Protein AF-A0AB35IGT2-F1 (afdb_monomer)

Secondary structure (DSSP, 8-state):
-HHHHHHTTT-HHHHHHHTT--HHHHHHHHHHHHHHGGGGGS--TTSPPPGGGS-HHHHHHHHHHHHHHHHHHHHHHHHH-

pLDDT: mean 76.58, std 12.61, range [47.0, 95.38]

Radius of gyration: 19.26 Å; Cα contacts (8 Å, |Δi|>4): 36; chains: 1; bounding box: 38×24×54 Å

Foldseek 3Di:
DLVVCVVVVNPLVVVCVVVVHDSVVSVCQNVLCVVPNPVSVDDCVVPDDDPVPCDVVNVVVVVVVVVVVVVVVVVVVVVVD

InterPro domains:
  IPR010921 Trp repressor/replication initiator [SSF48295] (2-49)
  IPR055247 Insertion element IS150 protein InsJ-like, helix-turn-helix domain [PF13518]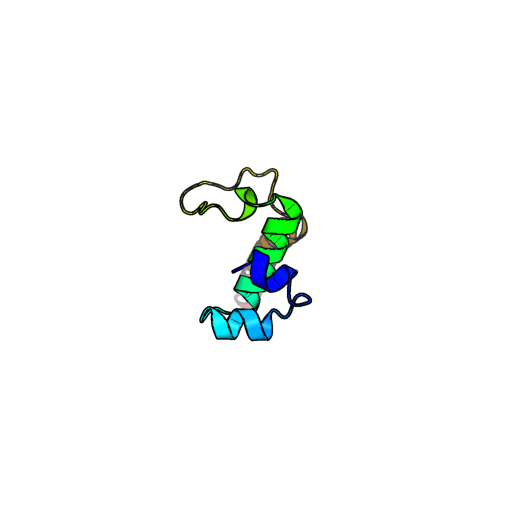 (1-46)

Structure (mmCIF, N/CA/C/O backbone):
data_AF-A0AB35IGT2-F1
#
_entry.id   AF-A0AB35IGT2-F1
#
loop_
_atom_site.group_PDB
_atom_site.id
_atom_site.type_symbol
_atom_site.label_atom_id
_atom_site.label_alt_id
_atom_site.label_comp_id
_atom_site.label_asym_id
_atom_site.label_entity_id
_atom_site.label_seq_id
_atom_site.pdbx_PDB_ins_code
_atom_site.Cartn_x
_atom_site.Cartn_y
_atom_site.Cartn_z
_atom_site.occupancy
_atom_site.B_iso_or_equiv
_atom_site.auth_seq_id
_atom_site.auth_comp_id
_atom_site.auth_asym_id
_atom_site.auth_atom_id
_atom_site.pdbx_PDB_model_num
ATOM 1 N N . MET A 1 1 ? 13.194 4.195 -14.639 1.00 72.69 1 MET A N 1
ATOM 2 C CA . MET A 1 1 ? 13.182 3.171 -13.574 1.00 72.69 1 MET A CA 1
ATOM 3 C C . MET A 1 1 ? 12.425 1.891 -13.947 1.00 72.69 1 MET A C 1
ATOM 5 O O . MET A 1 1 ? 13.040 0.840 -13.953 1.00 72.69 1 MET A O 1
ATOM 9 N N . ILE A 1 2 ? 11.121 1.926 -14.247 1.00 77.31 2 ILE A N 1
ATOM 10 C CA . ILE A 1 2 ? 10.331 0.686 -14.451 1.00 77.31 2 ILE A CA 1
ATOM 11 C C . ILE A 1 2 ? 10.629 0.005 -15.787 1.00 77.31 2 ILE A C 1
ATOM 13 O O . ILE A 1 2 ? 10.750 -1.212 -15.820 1.00 77.31 2 ILE A O 1
ATOM 17 N N . LYS A 1 3 ? 10.839 0.788 -16.855 1.00 77.81 3 LYS A N 1
ATOM 18 C CA . LYS A 1 3 ? 11.316 0.285 -18.155 1.00 77.81 3 LYS A CA 1
ATOM 19 C C . LYS A 1 3 ? 12.638 -0.490 -18.004 1.00 77.81 3 LYS A C 1
ATOM 21 O O . LYS A 1 3 ? 12.722 -1.628 -18.428 1.00 77.81 3 LYS A O 1
ATOM 26 N N . TYR A 1 4 ? 13.577 0.066 -17.232 1.00 77.81 4 TYR A N 1
ATOM 27 C CA . TYR A 1 4 ? 14.846 -0.584 -16.882 1.00 77.81 4 TYR A CA 1
ATOM 28 C C . TYR A 1 4 ? 14.653 -1.911 -16.120 1.00 77.81 4 TYR A C 1
ATOM 30 O O . TYR A 1 4 ? 15.301 -2.901 -16.424 1.00 77.81 4 TYR A O 1
ATOM 38 N N . CYS A 1 5 ? 13.722 -1.972 -15.161 1.00 78.75 5 CYS A N 1
ATOM 39 C CA . CYS A 1 5 ? 13.421 -3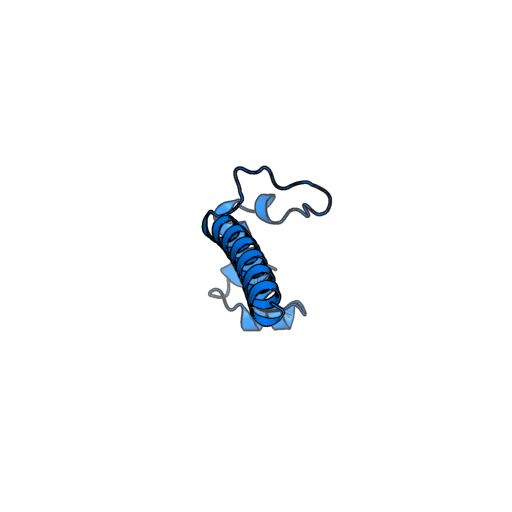.220 -14.447 1.00 78.75 5 CYS A CA 1
ATOM 40 C C . CYS A 1 5 ? 12.819 -4.295 -15.371 1.00 78.75 5 CYS A C 1
ATOM 42 O O . CYS A 1 5 ? 13.138 -5.470 -15.227 1.00 78.75 5 CYS A O 1
ATOM 44 N N . LEU A 1 6 ? 11.971 -3.899 -16.326 1.00 77.81 6 LEU A N 1
ATOM 45 C CA . LEU A 1 6 ? 11.343 -4.812 -17.288 1.00 77.81 6 LEU A CA 1
ATOM 46 C C . LEU A 1 6 ? 12.331 -5.341 -18.339 1.00 77.81 6 LEU A C 1
ATOM 48 O O . LEU A 1 6 ? 12.176 -6.472 -18.782 1.00 77.81 6 LEU A O 1
ATOM 52 N N . GLU A 1 7 ? 13.333 -4.545 -18.717 1.00 80.62 7 GLU A N 1
ATOM 53 C CA . GLU A 1 7 ? 14.389 -4.923 -19.670 1.00 80.62 7 GLU A CA 1
ATOM 54 C C . GLU A 1 7 ? 15.461 -5.839 -19.053 1.00 80.62 7 GLU A C 1
ATOM 56 O O . GLU A 1 7 ? 16.064 -6.640 -19.760 1.00 80.62 7 GLU A O 1
ATOM 61 N N . HIS A 1 8 ? 15.680 -5.758 -17.736 1.00 78.19 8 HIS A N 1
ATOM 62 C CA . HIS A 1 8 ? 16.673 -6.551 -17.000 1.00 78.19 8 HIS A CA 1
ATOM 63 C C . HIS A 1 8 ? 16.037 -7.695 -16.187 1.00 78.19 8 HIS A C 1
ATOM 65 O O . HIS A 1 8 ? 16.299 -7.832 -14.991 1.00 78.19 8 HIS A O 1
ATOM 71 N N . ASP A 1 9 ? 15.165 -8.492 -16.816 1.00 74.31 9 ASP A N 1
ATOM 72 C CA . ASP A 1 9 ? 14.559 -9.704 -16.227 1.00 74.31 9 ASP A CA 1
ATOM 73 C C . ASP A 1 9 ? 13.858 -9.500 -14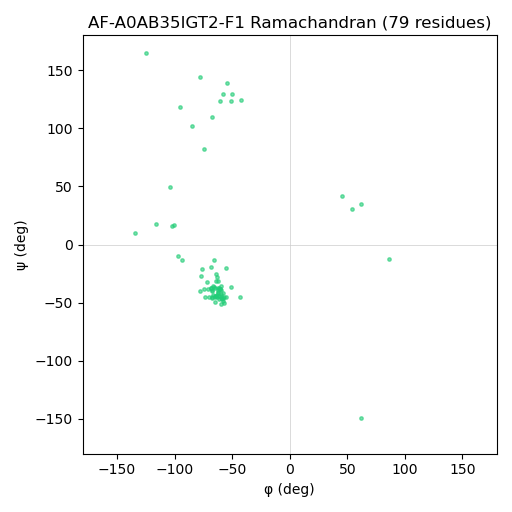.872 1.00 74.31 9 ASP A C 1
ATOM 75 O O . ASP A 1 9 ? 13.768 -10.406 -14.043 1.00 74.31 9 ASP A O 1
ATOM 79 N N . MET A 1 10 ? 13.296 -8.312 -14.634 1.00 66.06 10 MET A N 1
ATOM 80 C CA . MET A 1 10 ? 12.548 -8.015 -13.409 1.00 66.06 10 MET A CA 1
ATOM 81 C C . MET A 1 10 ? 13.412 -8.127 -12.152 1.00 66.06 10 MET A C 1
ATOM 83 O O . MET A 1 10 ? 12.924 -8.504 -11.082 1.00 66.06 10 MET A O 1
ATOM 87 N N . ASP A 1 11 ? 14.693 -7.760 -12.246 1.00 79.50 11 ASP A N 1
ATOM 88 C CA . ASP A 1 11 ? 15.559 -7.719 -11.075 1.00 79.50 11 ASP A CA 1
ATOM 89 C C . ASP A 1 11 ? 15.241 -6.497 -10.193 1.00 79.50 11 ASP A C 1
ATOM 91 O O . ASP A 1 11 ? 15.852 -5.418 -10.240 1.00 79.50 11 ASP A O 1
ATOM 95 N N . TYR A 1 12 ? 14.209 -6.671 -9.368 1.00 78.06 12 TYR A N 1
ATOM 96 C CA . TYR A 1 12 ? 13.709 -5.661 -8.443 1.00 78.06 12 TYR A CA 1
ATOM 97 C C . TYR A 1 12 ? 14.740 -5.280 -7.380 1.00 78.06 12 TYR A C 1
ATOM 99 O O . TYR A 1 12 ? 14.688 -4.162 -6.872 1.00 78.06 12 TYR A O 1
ATOM 107 N N . LYS A 1 13 ? 15.662 -6.185 -7.017 1.00 75.69 13 LYS A N 1
ATOM 108 C CA . LYS A 1 13 ? 16.688 -5.919 -5.996 1.00 75.69 13 LYS A CA 1
ATOM 109 C C . LYS A 1 13 ? 17.759 -4.987 -6.544 1.00 75.69 13 LYS A C 1
ATOM 111 O O . LYS A 1 13 ? 18.117 -4.018 -5.874 1.00 75.69 13 LYS A O 1
ATOM 116 N N . ILE A 1 14 ? 18.229 -5.250 -7.762 1.00 81.81 14 ILE A N 1
ATOM 117 C CA . ILE A 1 14 ? 19.201 -4.382 -8.434 1.00 81.81 14 ILE A CA 1
ATOM 118 C C . ILE A 1 14 ? 18.570 -3.021 -8.723 1.00 81.81 14 ILE A C 1
ATOM 120 O O . ILE A 1 14 ? 19.155 -1.992 -8.396 1.00 81.81 14 ILE A O 1
ATOM 124 N N . THR A 1 15 ? 17.338 -3.004 -9.235 1.00 81.94 15 THR A N 1
ATOM 125 C CA . THR A 1 15 ? 16.619 -1.753 -9.516 1.00 81.94 15 THR A CA 1
ATOM 126 C C . THR A 1 15 ? 16.373 -0.943 -8.235 1.00 81.94 15 THR A C 1
ATOM 128 O O . THR A 1 15 ? 16.551 0.271 -8.230 1.00 81.94 15 THR A O 1
ATOM 131 N N . ALA A 1 16 ? 16.011 -1.595 -7.127 1.00 81.25 16 ALA A N 1
ATOM 132 C CA . ALA A 1 16 ? 15.855 -0.937 -5.829 1.00 81.25 16 ALA A CA 1
ATOM 133 C C . ALA A 1 16 ? 17.153 -0.249 -5.383 1.00 81.25 16 ALA A C 1
AT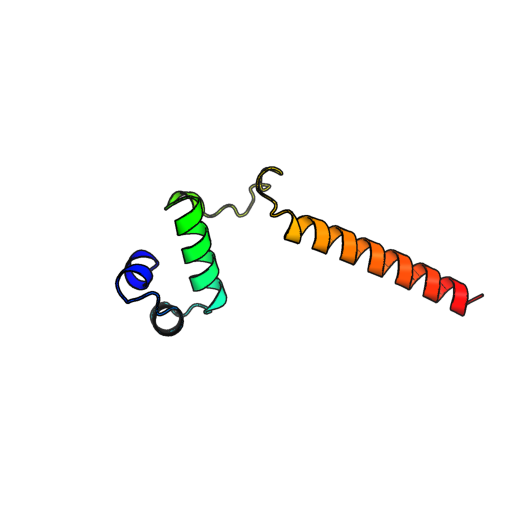OM 135 O O . ALA A 1 16 ? 17.133 0.915 -4.991 1.00 81.25 16 ALA A O 1
ATOM 136 N N . LYS A 1 17 ? 18.287 -0.947 -5.511 1.00 82.94 17 LYS A N 1
ATOM 137 C CA . LYS A 1 17 ? 19.607 -0.424 -5.148 1.00 82.94 17 LYS A CA 1
ATOM 138 C C . LYS A 1 17 ? 20.060 0.718 -6.063 1.00 82.94 17 LYS A C 1
ATOM 140 O O . LYS A 1 17 ? 20.618 1.688 -5.571 1.00 82.94 17 LYS A O 1
ATOM 145 N N . LEU A 1 18 ? 19.807 0.610 -7.368 1.00 84.56 18 LEU A N 1
ATOM 146 C CA . LEU A 1 18 ? 20.215 1.603 -8.366 1.00 84.56 18 LEU A CA 1
ATOM 147 C C . LEU A 1 18 ? 19.465 2.933 -8.219 1.00 84.56 18 LEU A C 1
ATOM 149 O O . LEU A 1 18 ? 20.042 3.992 -8.430 1.00 84.56 18 LEU A O 1
ATOM 153 N N . PHE A 1 19 ? 18.181 2.870 -7.870 1.00 80.94 19 PHE A N 1
ATOM 154 C CA . PHE A 1 19 ? 17.318 4.044 -7.718 1.00 80.94 19 PHE A CA 1
ATOM 155 C C . PHE A 1 19 ? 17.091 4.431 -6.247 1.00 80.94 19 PHE A C 1
ATOM 157 O O . PHE A 1 19 ? 16.137 5.149 -5.958 1.00 80.94 19 PHE A O 1
ATOM 164 N N . GLU A 1 20 ? 17.922 3.917 -5.331 1.00 83.44 20 GLU A N 1
ATOM 165 C CA . GLU A 1 20 ? 17.874 4.186 -3.883 1.00 83.44 20 GLU A CA 1
ATOM 166 C C . GLU A 1 20 ? 16.460 4.112 -3.282 1.00 83.44 20 GLU A C 1
ATOM 168 O O . GLU A 1 20 ? 16.033 4.925 -2.465 1.00 83.44 20 GLU A O 1
ATOM 173 N N . THR A 1 21 ? 15.697 3.111 -3.703 1.00 79.06 21 THR A N 1
ATOM 174 C CA . THR A 1 21 ? 14.312 2.911 -3.279 1.00 79.06 21 THR A CA 1
ATOM 175 C C . THR A 1 21 ? 14.137 1.520 -2.698 1.00 79.06 21 THR A C 1
ATOM 177 O O . THR A 1 21 ? 14.967 0.630 -2.862 1.00 79.06 21 THR A O 1
ATOM 180 N N . THR A 1 22 ? 13.037 1.293 -1.995 1.00 76.12 22 THR A N 1
ATOM 181 C CA . THR A 1 22 ? 12.764 -0.013 -1.401 1.00 76.12 22 THR A CA 1
ATOM 182 C C . THR A 1 22 ? 12.261 -0.996 -2.457 1.00 76.12 22 THR A C 1
ATOM 184 O O . THR A 1 22 ? 11.449 -0.638 -3.310 1.00 76.12 22 THR A O 1
ATOM 187 N N . TYR A 1 23 ? 12.649 -2.270 -2.339 1.00 78.12 23 TYR A N 1
ATOM 188 C CA . TYR A 1 23 ? 12.109 -3.385 -3.134 1.00 78.12 23 TYR A CA 1
ATOM 189 C C . TYR A 1 23 ? 10.577 -3.329 -3.279 1.00 78.12 23 TYR A C 1
ATOM 191 O O . TYR A 1 23 ? 10.043 -3.447 -4.380 1.00 78.12 23 TYR A O 1
ATOM 199 N N . ALA A 1 24 ? 9.871 -3.069 -2.171 1.00 73.81 24 ALA A N 1
ATOM 200 C CA . ALA A 1 24 ? 8.415 -2.959 -2.141 1.00 73.81 24 ALA A CA 1
ATOM 201 C C . ALA A 1 24 ? 7.874 -1.842 -3.052 1.00 73.81 24 ALA A C 1
ATOM 203 O O . ALA A 1 24 ? 6.825 -2.011 -3.672 1.00 73.81 24 ALA A O 1
ATOM 204 N N . ASN A 1 25 ? 8.589 -0.721 -3.178 1.00 77.94 25 ASN A N 1
ATOM 205 C CA . ASN A 1 25 ? 8.206 0.362 -4.082 1.00 77.94 25 ASN A CA 1
ATOM 206 C C . ASN A 1 25 ? 8.381 -0.058 -5.538 1.00 77.94 25 ASN A C 1
ATOM 208 O O . ASN A 1 25 ? 7.454 0.127 -6.322 1.00 77.94 25 ASN A O 1
ATOM 212 N N . VAL A 1 26 ? 9.514 -0.686 -5.883 1.00 80.38 26 VAL A N 1
ATOM 213 C CA . VAL A 1 26 ? 9.761 -1.202 -7.240 1.00 80.38 26 VAL A CA 1
ATOM 214 C C . VAL A 1 26 ? 8.669 -2.186 -7.641 1.00 80.38 26 VAL A C 1
ATOM 216 O O . VAL A 1 26 ? 8.044 -2.022 -8.685 1.00 80.38 26 VAL A O 1
ATOM 219 N N . PHE A 1 27 ? 8.382 -3.160 -6.778 1.00 79.25 27 PHE A N 1
ATOM 220 C CA . PHE A 1 27 ? 7.342 -4.155 -7.011 1.00 79.25 27 PHE A CA 1
ATOM 221 C C . PHE A 1 27 ? 5.966 -3.508 -7.216 1.00 79.25 27 PHE A C 1
ATOM 223 O O . PHE A 1 27 ? 5.280 -3.800 -8.195 1.00 79.25 27 PHE A O 1
ATOM 230 N N . ASN A 1 28 ? 5.577 -2.580 -6.336 1.00 77.75 28 ASN A N 1
ATOM 231 C CA . ASN A 1 28 ? 4.303 -1.872 -6.450 1.00 77.75 28 ASN A CA 1
ATOM 232 C C . ASN A 1 28 ? 4.212 -1.038 -7.732 1.00 77.75 28 ASN A C 1
ATOM 234 O O . ASN A 1 28 ? 3.145 -0.963 -8.339 1.00 77.75 28 ASN A O 1
ATOM 238 N N . TRP A 1 29 ? 5.308 -0.414 -8.153 1.00 81.12 29 TRP A N 1
ATOM 239 C CA . TRP A 1 29 ? 5.369 0.344 -9.395 1.00 81.12 29 TRP A CA 1
ATOM 240 C C . TRP A 1 29 ? 5.252 -0.551 -10.626 1.00 81.12 29 TRP A C 1
ATOM 242 O O . TRP A 1 29 ? 4.438 -0.258 -11.498 1.00 81.12 29 TRP A O 1
ATOM 252 N N . VAL A 1 30 ? 5.978 -1.669 -10.679 1.00 80.06 30 VAL A N 1
ATOM 253 C CA . VAL A 1 30 ? 5.861 -2.639 -11.779 1.00 80.06 30 VAL A CA 1
ATOM 254 C C . VAL A 1 30 ? 4.456 -3.238 -11.835 1.00 80.06 30 VAL A C 1
ATOM 256 O O . VAL A 1 30 ? 3.881 -3.339 -12.917 1.00 80.06 30 VAL A O 1
ATOM 259 N N . LYS A 1 31 ? 3.864 -3.573 -10.683 1.00 80.81 31 LYS A N 1
ATOM 260 C CA . LYS A 1 31 ? 2.483 -4.067 -10.603 1.00 80.81 31 LYS A CA 1
ATOM 261 C C . LYS A 1 31 ? 1.489 -3.044 -11.163 1.00 80.81 31 LYS A C 1
ATOM 263 O O . LYS A 1 31 ? 0.723 -3.372 -12.063 1.00 80.81 31 LYS A O 1
ATOM 268 N N . LYS A 1 32 ? 1.552 -1.788 -10.705 1.00 77.69 32 LYS A N 1
ATOM 269 C CA . LYS A 1 32 ? 0.691 -0.700 -11.206 1.00 77.69 32 LYS A CA 1
ATOM 270 C C . LYS A 1 32 ? 0.887 -0.436 -12.698 1.00 77.69 32 LYS A C 1
ATOM 272 O O . LYS A 1 32 ? -0.089 -0.180 -13.397 1.00 77.69 32 LYS A O 1
ATOM 277 N N . TYR A 1 33 ? 2.128 -0.525 -13.175 1.00 81.38 33 TYR A N 1
ATOM 278 C CA . TYR A 1 33 ? 2.459 -0.355 -14.586 1.00 81.38 33 TYR A CA 1
ATOM 279 C C . TYR A 1 33 ? 1.900 -1.487 -15.454 1.00 81.38 33 TYR A C 1
ATOM 281 O O . TYR A 1 33 ? 1.390 -1.227 -16.537 1.00 81.38 33 TYR A O 1
ATOM 289 N N . LYS A 1 34 ? 1.921 -2.737 -14.980 1.00 78.06 34 LYS A N 1
ATOM 290 C CA . LYS A 1 34 ? 1.280 -3.857 -15.690 1.00 78.06 34 LYS A CA 1
ATOM 291 C C . LYS A 1 34 ? -0.243 -3.728 -15.746 1.00 78.06 34 LYS A C 1
ATOM 293 O O . LYS A 1 34 ? -0.838 -4.111 -16.742 1.00 78.06 34 LYS A O 1
ATOM 298 N N . GLU A 1 35 ? -0.865 -3.199 -14.694 1.00 77.75 35 GLU A N 1
ATOM 299 C CA . GLU A 1 35 ? -2.326 -3.065 -14.617 1.00 77.75 35 GLU A CA 1
ATOM 300 C C . GLU A 1 35 ? -2.874 -1.883 -15.429 1.00 77.75 35 GLU A C 1
ATOM 302 O O . GLU A 1 35 ? -3.953 -1.987 -16.007 1.00 77.75 35 GLU A O 1
ATOM 307 N N . LYS A 1 36 ? -2.189 -0.732 -15.419 1.00 76.19 36 LYS A N 1
ATOM 308 C CA . LYS A 1 36 ? -2.722 0.540 -15.954 1.00 76.19 36 LYS A CA 1
ATOM 309 C C . LYS A 1 36 ? -1.732 1.298 -16.839 1.00 76.19 36 LYS A C 1
ATOM 311 O O . LYS A 1 36 ? -1.972 2.455 -17.173 1.00 76.19 36 LYS A O 1
ATOM 316 N N . GLY A 1 37 ? -0.609 0.680 -17.197 1.00 79.12 37 GLY A N 1
ATOM 317 C CA . GLY A 1 37 ? 0.457 1.345 -17.937 1.00 79.12 37 GLY A CA 1
ATOM 318 C C . GLY A 1 37 ? 1.062 2.513 -17.157 1.00 79.12 37 GLY A C 1
ATOM 319 O O . GLY A 1 37 ? 1.103 2.529 -15.924 1.00 79.12 37 GLY A O 1
ATOM 320 N N . GLU A 1 38 ? 1.524 3.520 -17.890 1.00 76.50 38 GLU A N 1
ATOM 321 C CA . GLU A 1 38 ? 2.136 4.728 -17.328 1.00 76.50 38 GLU A CA 1
ATOM 322 C C . GLU A 1 38 ? 1.161 5.538 -16.451 1.00 76.50 38 GLU A C 1
ATOM 324 O O . GLU A 1 38 ? 1.562 6.072 -15.417 1.00 76.50 38 GLU A O 1
ATOM 329 N N . ASP A 1 39 ? -0.140 5.509 -16.762 1.00 73.00 39 ASP A N 1
ATOM 330 C CA . ASP A 1 39 ? -1.198 6.183 -15.991 1.00 73.00 39 ASP A CA 1
ATOM 331 C C . ASP A 1 39 ? -1.352 5.621 -14.559 1.00 73.00 39 ASP A C 1
ATOM 333 O O . ASP A 1 39 ? -1.740 6.316 -13.614 1.00 73.00 39 ASP A O 1
ATOM 337 N N . GLY A 1 40 ? -0.966 4.357 -14.348 1.00 70.62 40 GLY A N 1
ATOM 338 C CA . GLY A 1 40 ? -0.946 3.713 -13.032 1.00 70.62 40 GLY A CA 1
ATOM 339 C C . GLY A 1 40 ? 0.111 4.262 -12.068 1.00 70.62 40 GLY A C 1
ATOM 340 O O . GLY A 1 40 ? -0.003 4.053 -10.854 1.00 70.62 40 GLY A O 1
ATOM 341 N N . LEU A 1 41 ? 1.131 4.950 -12.587 1.00 73.31 41 LEU A N 1
ATOM 342 C CA . LEU A 1 41 ? 2.257 5.495 -11.822 1.00 73.31 41 LEU A CA 1
ATOM 343 C C . LEU A 1 41 ? 2.100 6.966 -11.454 1.00 73.31 41 LEU A C 1
ATOM 345 O O . LEU A 1 41 ? 2.891 7.455 -10.646 1.00 73.31 41 LEU A O 1
ATOM 349 N N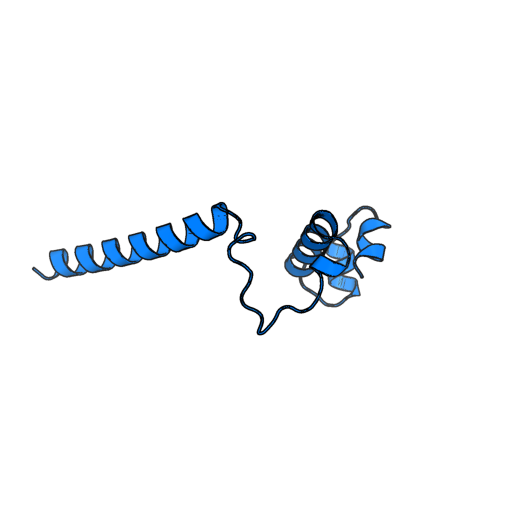 . GLY A 1 42 ? 1.100 7.650 -12.015 1.00 70.38 42 GLY A N 1
ATOM 350 C CA . GLY A 1 42 ? 0.809 9.042 -11.689 1.00 70.38 42 GLY A CA 1
ATOM 351 C C . GLY A 1 42 ? 0.614 9.241 -10.182 1.00 70.38 42 GLY A C 1
ATOM 352 O O . GLY A 1 42 ? 0.003 8.407 -9.502 1.00 70.38 42 GLY A O 1
ATOM 353 N N . ASP A 1 43 ? 1.154 10.338 -9.643 1.00 63.00 43 ASP A N 1
ATOM 354 C CA . ASP A 1 43 ? 0.998 10.673 -8.228 1.00 63.00 43 ASP A CA 1
ATOM 355 C C . ASP A 1 43 ? -0.471 11.027 -7.946 1.00 63.00 43 ASP A C 1
ATOM 357 O O . ASP A 1 43 ? -0.980 12.045 -8.404 1.00 63.00 43 ASP A O 1
ATOM 361 N N . LYS A 1 44 ? -1.169 10.152 -7.212 1.00 65.38 44 LYS A N 1
ATOM 362 C CA . LYS A 1 44 ? -2.570 10.350 -6.797 1.00 65.38 44 LYS A CA 1
ATOM 363 C C . LYS A 1 44 ? -2.690 10.826 -5.351 1.00 65.38 44 LYS A C 1
ATOM 365 O O . LYS A 1 44 ? -3.760 10.698 -4.753 1.00 65.38 44 LYS A O 1
ATOM 370 N N . ARG A 1 45 ? -1.613 11.326 -4.736 1.00 56.44 45 ARG A N 1
ATOM 371 C CA . ARG A 1 45 ? -1.705 11.948 -3.407 1.00 56.44 45 ARG A CA 1
ATOM 372 C C . ARG A 1 45 ? -2.693 13.119 -3.462 1.00 56.44 45 ARG A C 1
ATOM 374 O O . ARG A 1 45 ? -2.629 13.950 -4.355 1.00 56.44 45 ARG A O 1
ATOM 381 N N . GLY A 1 46 ? -3.648 13.140 -2.531 1.00 52.34 46 GLY A N 1
ATOM 382 C CA . GLY A 1 46 ? -4.740 14.124 -2.497 1.00 52.34 46 GLY A CA 1
ATOM 383 C C . GLY A 1 46 ? -5.977 13.766 -3.333 1.00 52.34 46 GLY A C 1
ATOM 384 O O . GLY A 1 46 ? -7.031 14.355 -3.115 1.00 52.34 46 GLY A O 1
ATOM 385 N N . CYS A 1 47 ? -5.908 12.763 -4.213 1.00 56.16 47 CYS A N 1
ATOM 386 C CA . CYS A 1 47 ? -7.080 12.235 -4.911 1.00 56.16 47 CYS A CA 1
ATOM 387 C C . CYS A 1 47 ? -7.614 11.007 -4.163 1.00 56.16 47 CYS A C 1
ATOM 389 O O . CYS A 1 47 ? -6.916 9.997 -4.025 1.00 56.16 47 CYS A O 1
ATOM 391 N N . ARG A 1 48 ? -8.860 11.080 -3.671 1.00 52.03 48 ARG A N 1
ATOM 392 C CA . ARG A 1 48 ? -9.602 9.894 -3.214 1.00 52.03 48 ARG A CA 1
ATOM 393 C C . ARG A 1 48 ? -9.528 8.855 -4.336 1.00 52.03 48 ARG A C 1
ATOM 395 O O . ARG A 1 48 ? -9.856 9.162 -5.475 1.00 52.03 48 ARG A O 1
ATOM 402 N N . LYS A 1 49 ? -9.030 7.653 -4.036 1.00 51.53 49 LYS A N 1
ATOM 403 C CA . LYS A 1 49 ? -9.109 6.542 -4.990 1.00 51.53 49 LYS A CA 1
ATOM 404 C C . LYS A 1 49 ? -10.594 6.303 -5.243 1.00 51.53 49 LYS A C 1
ATOM 406 O O . LYS A 1 49 ? -11.304 6.086 -4.266 1.00 51.53 49 LYS A O 1
ATOM 411 N N . ASP A 1 50 ? -11.030 6.353 -6.498 1.00 49.94 50 ASP A N 1
ATOM 412 C CA . ASP A 1 50 ? -12.367 5.895 -6.871 1.00 49.94 50 ASP A CA 1
ATOM 413 C C . ASP A 1 50 ? -12.575 4.490 -6.290 1.00 49.94 50 ASP A C 1
ATOM 415 O O . ASP A 1 50 ? -11.698 3.623 -6.430 1.00 49.94 50 ASP A O 1
ATOM 419 N N . ASP A 1 51 ? -13.693 4.295 -5.587 1.00 47.00 51 ASP A N 1
ATOM 420 C CA . ASP A 1 51 ? -14.009 3.083 -4.815 1.00 47.00 51 ASP A CA 1
ATOM 421 C C . ASP A 1 51 ? -13.945 1.798 -5.664 1.00 47.00 51 ASP A C 1
ATOM 423 O O . ASP A 1 51 ? -13.682 0.716 -5.148 1.00 47.00 51 ASP A O 1
ATOM 427 N N . GLU A 1 52 ? -14.041 1.930 -6.988 1.00 47.03 52 GLU A N 1
ATOM 428 C CA . GLU A 1 52 ? -13.935 0.861 -7.987 1.00 47.03 52 GLU A CA 1
ATOM 429 C C . GLU A 1 52 ? -12.539 0.196 -8.066 1.00 47.03 52 GLU A C 1
ATOM 431 O O . GLU A 1 52 ? -12.371 -0.852 -8.682 1.00 47.03 52 GLU A O 1
ATOM 436 N N . LYS A 1 53 ? -11.502 0.788 -7.451 1.00 49.66 53 LYS A N 1
ATOM 437 C CA . LYS A 1 53 ? -10.107 0.288 -7.476 1.00 49.66 53 LYS A CA 1
ATOM 438 C C . LYS A 1 53 ? -9.572 -0.116 -6.100 1.00 49.66 53 LYS A C 1
ATOM 440 O O . LYS A 1 53 ? -8.350 -0.199 -5.916 1.00 49.66 53 LYS A O 1
ATOM 445 N N . VAL A 1 54 ? -10.440 -0.329 -5.113 1.00 49.84 54 VAL A N 1
ATOM 446 C CA . VAL A 1 54 ? -10.041 -0.976 -3.859 1.00 49.84 54 VAL A CA 1
ATOM 447 C C . VAL A 1 54 ? -10.114 -2.484 -4.079 1.00 49.84 54 VAL A C 1
ATOM 449 O O . VAL A 1 54 ? -11.192 -3.056 -4.079 1.00 49.84 54 VAL A O 1
ATOM 452 N N . ASP A 1 55 ? -8.948 -3.105 -4.283 1.00 58.75 55 ASP A N 1
ATOM 453 C CA . ASP A 1 55 ? -8.770 -4.563 -4.294 1.00 58.75 55 ASP A CA 1
ATOM 454 C C . ASP A 1 55 ? -9.571 -5.186 -3.139 1.00 58.75 55 ASP A C 1
ATOM 456 O O . ASP A 1 55 ? -9.401 -4.764 -1.989 1.00 58.75 55 ASP A O 1
ATOM 460 N N . GLU A 1 56 ? -10.463 -6.135 -3.432 1.00 60.25 56 GLU A N 1
ATOM 461 C CA . GLU A 1 56 ? -11.415 -6.726 -2.476 1.00 60.25 56 GLU A CA 1
ATOM 462 C C . GLU A 1 56 ? -10.706 -7.207 -1.204 1.00 60.25 56 GLU A C 1
ATOM 464 O O . GLU A 1 56 ? -11.177 -7.003 -0.086 1.00 60.25 56 GLU A O 1
ATOM 469 N N . VAL A 1 57 ? -9.488 -7.730 -1.361 1.00 64.75 57 VAL A N 1
ATOM 470 C CA . VAL A 1 57 ? -8.603 -8.146 -0.266 1.00 64.75 57 VAL A CA 1
ATOM 471 C C . VAL A 1 57 ? -8.266 -6.986 0.677 1.00 64.75 57 VAL A C 1
ATOM 473 O O . VAL A 1 57 ? -8.192 -7.156 1.894 1.00 64.75 57 VAL A O 1
ATOM 476 N N . THR A 1 58 ? -8.051 -5.787 0.143 1.00 67.75 58 THR A N 1
ATOM 477 C CA . THR A 1 58 ? -7.773 -4.583 0.936 1.00 67.75 58 THR A CA 1
ATOM 478 C C . THR A 1 58 ? -9.014 -4.110 1.690 1.00 67.75 58 THR A C 1
ATOM 480 O O . THR A 1 58 ? -8.892 -3.675 2.838 1.00 67.75 58 THR A O 1
ATOM 483 N N . LEU A 1 59 ? -10.198 -4.206 1.079 1.00 75.44 59 LEU A N 1
ATOM 484 C CA . LEU A 1 59 ? -11.463 -3.883 1.741 1.00 75.44 59 LEU A CA 1
ATOM 485 C C . LEU A 1 59 ? -11.738 -4.855 2.894 1.00 75.44 59 LEU A C 1
ATOM 487 O O . LEU A 1 59 ? -11.957 -4.417 4.025 1.00 75.44 59 LEU A O 1
ATOM 491 N N . LEU A 1 60 ? -11.620 -6.157 2.629 1.00 75.75 60 LEU A N 1
ATOM 492 C CA . LEU A 1 60 ? -11.796 -7.214 3.623 1.00 75.75 60 LEU A CA 1
ATOM 493 C C . LEU A 1 60 ? -10.824 -7.053 4.795 1.00 75.75 60 LEU A C 1
ATOM 495 O O . LEU A 1 60 ? -11.235 -7.146 5.946 1.00 75.75 60 LEU A O 1
ATOM 499 N N . LYS A 1 61 ? -9.553 -6.712 4.541 1.00 76.38 61 LYS A N 1
ATOM 500 C CA . LYS A 1 61 ? -8.578 -6.428 5.611 1.00 76.38 61 LYS A CA 1
ATOM 501 C C . LYS A 1 61 ? -8.979 -5.245 6.492 1.00 76.38 61 LYS A C 1
ATOM 503 O O . LYS A 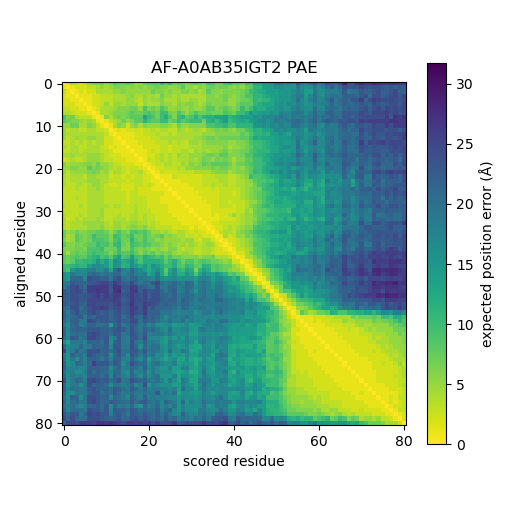1 61 ? -8.740 -5.280 7.696 1.00 76.38 61 LYS A O 1
ATOM 508 N N . ARG A 1 62 ? -9.572 -4.191 5.920 1.00 81.06 62 ARG A N 1
ATOM 509 C CA . ARG A 1 62 ? -10.068 -3.048 6.706 1.00 81.06 62 ARG A CA 1
ATOM 510 C C . ARG A 1 62 ? -11.250 -3.446 7.581 1.00 81.06 62 ARG A C 1
ATOM 512 O O . ARG A 1 62 ? -11.264 -3.083 8.7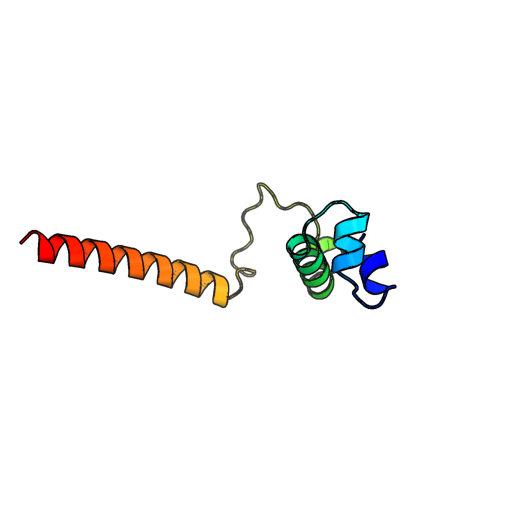52 1.00 81.06 62 ARG A O 1
ATOM 519 N N . GLN A 1 63 ? -12.198 -4.193 7.020 1.00 87.00 63 GLN A N 1
ATOM 520 C CA . GLN A 1 63 ? -13.364 -4.688 7.753 1.00 87.00 63 GLN A CA 1
ATOM 521 C C . GLN A 1 63 ? -12.953 -5.638 8.880 1.00 87.00 63 GLN A C 1
ATOM 523 O O . GLN A 1 63 ? -13.411 -5.481 10.006 1.00 87.00 63 GLN A O 1
ATOM 528 N N . LEU A 1 64 ? -12.037 -6.569 8.605 1.00 90.94 64 LEU A N 1
ATOM 529 C CA . LEU A 1 64 ? -11.510 -7.503 9.596 1.00 90.94 64 LEU A CA 1
ATOM 530 C C . LEU A 1 64 ? -10.849 -6.748 10.752 1.00 90.94 64 LEU A C 1
ATOM 532 O O . LEU A 1 64 ? -11.197 -6.984 11.901 1.00 90.94 64 LEU A O 1
ATOM 536 N N . LYS A 1 65 ? -10.008 -5.749 10.453 1.00 89.69 65 LYS A N 1
ATOM 537 C CA . LYS A 1 65 ? -9.379 -4.911 11.481 1.00 89.69 65 LYS A CA 1
ATOM 538 C C . LYS A 1 65 ? -10.395 -4.147 12.340 1.00 89.69 65 LYS A C 1
ATOM 540 O O . LYS A 1 65 ? -10.188 -3.993 13.539 1.00 89.69 65 LYS A O 1
ATOM 545 N N . GLN A 1 66 ? -11.481 -3.650 11.744 1.00 91.75 66 GLN A N 1
ATOM 546 C CA . GLN A 1 66 ? -12.563 -3.011 12.505 1.00 91.75 66 GLN A CA 1
ATOM 547 C C . GLN A 1 66 ? -13.251 -4.010 13.438 1.00 91.75 66 GLN A C 1
ATOM 549 O O . GLN A 1 66 ? -13.470 -3.702 14.606 1.00 91.75 66 GLN A O 1
ATOM 554 N N . LYS A 1 67 ? -13.538 -5.220 12.949 1.00 93.00 67 LYS A N 1
ATOM 555 C CA . LYS A 1 67 ? -14.181 -6.273 13.742 1.00 93.00 67 LYS A CA 1
ATOM 556 C C . LYS A 1 67 ? -13.298 -6.816 14.860 1.00 93.00 67 LYS A C 1
ATOM 558 O O . LYS A 1 67 ? -13.807 -7.069 15.945 1.00 93.00 67 LYS A O 1
ATOM 563 N N . GLU A 1 68 ? -11.997 -6.951 14.630 1.00 91.56 68 GLU A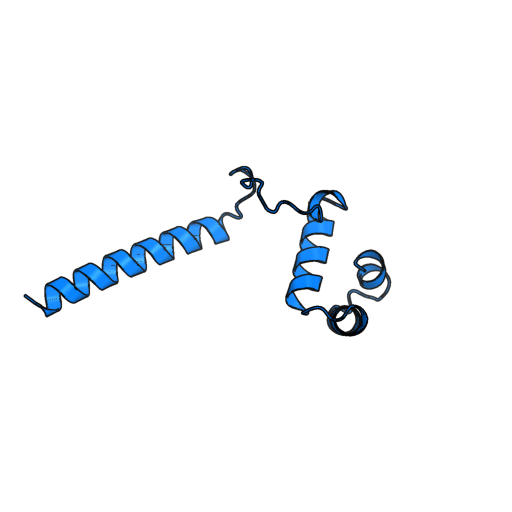 N 1
ATOM 564 C CA . GLU A 1 68 ? -11.032 -7.309 15.675 1.00 91.56 68 GLU A CA 1
ATOM 565 C C . GLU A 1 68 ? -11.028 -6.279 16.805 1.00 91.56 68 GLU A C 1
ATOM 567 O O . GLU A 1 68 ? -11.088 -6.657 17.971 1.00 91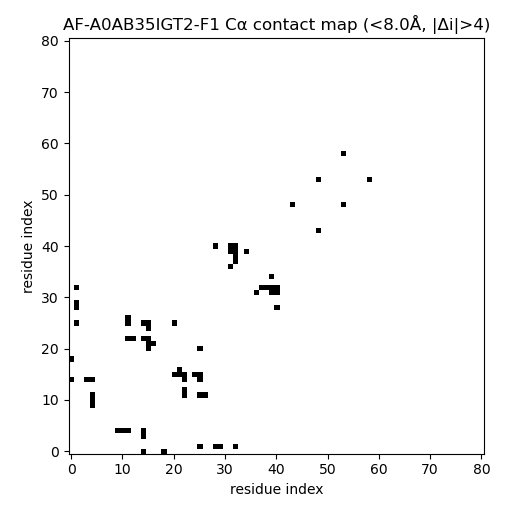.56 68 GLU A O 1
ATOM 572 N N . TYR A 1 69 ? -11.040 -4.987 16.464 1.00 93.50 69 TYR A N 1
ATOM 573 C CA . TYR A 1 69 ? -11.095 -3.916 17.455 1.00 93.50 69 TYR A CA 1
ATOM 574 C C . TYR A 1 69 ? -12.409 -3.923 18.251 1.00 93.50 69 TYR A C 1
ATOM 576 O O . TYR A 1 69 ? -12.388 -3.814 19.473 1.00 93.50 69 TYR A O 1
ATOM 584 N N . GLU A 1 70 ? -13.554 -4.099 17.581 1.00 93.25 70 GLU A N 1
ATOM 585 C CA . GLU A 1 70 ? -14.853 -4.251 18.256 1.00 93.25 70 GLU A CA 1
ATOM 586 C C . GLU A 1 70 ? -14.841 -5.437 19.237 1.00 93.25 70 GLU A C 1
ATOM 588 O O . GLU A 1 70 ? -15.275 -5.298 20.381 1.00 93.25 70 GLU A O 1
ATOM 593 N N . LEU A 1 71 ? -14.309 -6.590 18.817 1.00 94.94 71 LEU A N 1
ATOM 594 C CA . LEU A 1 71 ? -14.193 -7.776 19.668 1.00 94.94 71 LEU A CA 1
ATOM 595 C C . LEU A 1 71 ? -13.278 -7.540 20.868 1.00 94.94 71 LEU A C 1
ATOM 597 O O . LEU A 1 71 ? -13.614 -7.956 21.975 1.00 94.94 71 LEU A O 1
ATOM 601 N N . GLU A 1 72 ? -12.139 -6.886 20.663 1.00 94.94 72 GLU A N 1
ATOM 602 C CA . GLU A 1 72 ? -11.195 -6.569 21.732 1.00 94.94 72 GLU A CA 1
ATOM 603 C C . GLU A 1 72 ? -11.840 -5.671 22.794 1.00 94.94 72 GLU A C 1
ATOM 605 O O . GLU A 1 72 ? -11.743 -5.963 23.986 1.00 94.94 72 GLU A O 1
ATOM 610 N N . MET A 1 73 ? -12.575 -4.639 22.372 1.00 94.69 73 MET A N 1
ATOM 611 C CA . MET A 1 73 ? -13.290 -3.745 23.286 1.00 94.69 73 MET A CA 1
ATOM 612 C C . MET A 1 73 ? -14.351 -4.485 24.108 1.00 94.69 73 MET A C 1
ATOM 614 O O . MET A 1 73 ? -14.365 -4.362 25.331 1.00 94.69 73 MET A O 1
ATOM 618 N N . VAL A 1 74 ? -15.175 -5.320 23.468 1.00 95.38 74 VAL A N 1
ATOM 619 C CA . VAL A 1 74 ? -16.193 -6.127 24.167 1.00 95.38 74 VAL A CA 1
ATOM 620 C C . VAL A 1 74 ? -15.548 -7.115 25.144 1.00 95.38 74 VAL A C 1
ATOM 622 O O . VAL A 1 74 ? -16.037 -7.319 26.255 1.00 95.38 74 VAL A O 1
ATOM 625 N N . GLN A 1 75 ? -14.425 -7.730 24.766 1.00 93.88 75 GLN A N 1
ATOM 626 C CA . GLN A 1 75 ? -13.687 -8.624 25.659 1.00 93.88 75 GLN A CA 1
ATOM 627 C C . GLN A 1 75 ? -13.099 -7.892 26.868 1.00 93.88 75 GLN A C 1
ATOM 629 O O . GLN A 1 75 ? -13.040 -8.475 27.950 1.00 93.88 75 GLN A O 1
ATOM 634 N N . LEU A 1 76 ? -12.638 -6.652 26.702 1.00 95.38 76 LEU A N 1
ATOM 635 C CA . LEU A 1 76 ? -12.162 -5.826 27.811 1.00 95.38 76 LEU A CA 1
ATOM 636 C C . LEU A 1 76 ? -13.308 -5.457 28.756 1.00 95.38 76 LEU A C 1
ATOM 638 O O . LEU A 1 76 ? -13.144 -5.591 29.965 1.00 95.38 76 LEU A O 1
ATOM 642 N N . GLU A 1 77 ? -14.471 -5.075 28.226 1.00 92.56 77 GLU A N 1
ATOM 643 C CA . GLU A 1 77 ? -15.669 -4.788 29.026 1.00 92.56 77 GLU A CA 1
ATOM 644 C C . GLU A 1 77 ? -16.116 -6.005 29.845 1.00 92.56 77 GLU A C 1
ATOM 646 O O . GLU A 1 77 ? -16.337 -5.886 31.047 1.00 92.56 77 GLU A O 1
ATOM 651 N N . LEU A 1 78 ? -16.159 -7.195 29.235 1.00 92.94 78 LEU A N 1
ATOM 652 C CA . LEU A 1 78 ? -16.493 -8.442 29.936 1.00 92.94 78 LEU A CA 1
ATOM 653 C C . LEU A 1 78 ? -15.478 -8.824 31.017 1.00 92.94 78 LEU A C 1
ATOM 655 O O . LEU A 1 78 ? -15.854 -9.451 31.997 1.00 92.94 78 LEU A O 1
ATOM 659 N N . LYS A 1 79 ? -14.196 -8.487 30.838 1.00 89.94 79 LYS A N 1
ATOM 660 C CA . LYS A 1 79 ? -13.152 -8.731 31.851 1.00 89.94 79 LYS A CA 1
ATOM 661 C C . LYS A 1 79 ? -13.198 -7.734 33.009 1.00 89.94 79 LYS A C 1
ATOM 663 O O . LYS A 1 79 ? -12.597 -8.001 34.046 1.00 89.94 79 LYS A O 1
ATOM 668 N N . LEU A 1 80 ? -13.817 -6.574 32.800 1.00 84.44 80 LEU A N 1
ATOM 669 C CA . LEU A 1 80 ? -13.983 -5.522 33.803 1.00 84.44 80 LEU A CA 1
ATOM 670 C C . LEU A 1 80 ? -15.319 -5.629 34.558 1.00 84.44 80 LEU A C 1
ATOM 672 O O . LEU A 1 80 ? -15.476 -4.960 35.579 1.00 84.44 80 LEU A O 1
ATOM 676 N N . SER A 1 81 ? -16.253 -6.444 34.055 1.00 72.75 81 SER A N 1
ATOM 677 C CA . SER A 1 81 ? -17.511 -6.825 34.709 1.00 72.75 81 SER A CA 1
ATOM 678 C C . SER A 1 81 ? -17.351 -8.059 35.590 1.00 72.75 81 SER A C 1
ATOM 680 O O . SER A 1 81 ? -18.220 -8.194 36.482 1.00 72.75 81 SER A O 1
#

Mean predicted aligned error: 12.29 Å

Sequence (81 aa):
MIKYCLEHDMDYKITAKLFETTYANVFNWVKKYKEKGEDGLGDKRGCRKDDEKVDEVTLLKRQLKQKEYELEMVQLELKLS

Organism: NCBI:txid1547

Nearest PDB structures (foldseek):
  4yrv-assembly1_A  TM=9.105E-01  e=5.474E+00  Nostoc sp. PCC 7120 = FACHB-418
  4hri-assembly1_B  TM=8.420E-01  e=4.810E+00  Nostoc sp. PCC 7120 = FACHB-418
  4hri-assembly1_A  TM=8.427E-01  e=7.093E+00  Nostoc sp. PCC 7120 = FACHB-418

Solvent-accessible surface area (backbone atoms only — not comparable to full-atom values): 4833 Å² total; per-residue (Å²): 111,64,68,59,25,64,74,54,81,59,40,40,65,60,46,12,64,75,67,79,44,53,48,69,56,46,50,52,48,49,52,30,32,74,75,50,38,76,72,45,68,56,87,53,84,94,53,80,75,63,77,93,72,61,56,65,70,60,52,51,52,52,53,49,53,52,52,52,51,53,51,51,52,53,52,51,53,62,74,75,103